Protein AF-A0AAD5R7J1-F1 (afdb_monomer)

Structure (mmCIF, N/CA/C/O backbone):
data_AF-A0AAD5R7J1-F1
#
_entry.id   AF-A0AAD5R7J1-F1
#
loop_
_atom_site.group_PDB
_atom_site.id
_atom_site.type_symbol
_atom_site.label_atom_id
_atom_site.label_alt_id
_atom_site.label_comp_id
_atom_site.label_asym_id
_atom_site.label_entity_id
_atom_site.label_seq_id
_atom_site.pdbx_PDB_ins_code
_atom_site.Cartn_x
_atom_site.Cartn_y
_atom_site.Cartn_z
_atom_site.occupancy
_atom_site.B_iso_or_equiv
_atom_site.auth_seq_id
_atom_site.auth_comp_id
_atom_site.auth_asym_id
_atom_site.auth_atom_id
_atom_site.pdbx_PDB_model_num
ATOM 1 N N . MET A 1 1 ? -13.650 28.992 16.161 1.00 43.12 1 MET A N 1
ATOM 2 C CA . MET A 1 1 ? -13.470 27.525 16.232 1.00 43.12 1 MET A CA 1
ATOM 3 C C . MET A 1 1 ? -14.203 26.986 15.013 1.00 43.12 1 MET A C 1
ATOM 5 O O . MET A 1 1 ? -15.400 27.195 14.950 1.00 43.12 1 MET A O 1
ATOM 9 N N . SER A 1 2 ? -13.569 26.549 13.925 1.00 46.06 2 SER A N 1
ATOM 10 C CA . SER A 1 2 ? -12.526 25.522 13.841 1.00 46.06 2 SER A CA 1
ATOM 11 C C . SER A 1 2 ? -11.778 25.652 12.501 1.00 46.06 2 SER A C 1
ATOM 13 O O . SER A 1 2 ? -12.412 25.627 11.452 1.00 46.06 2 SER A O 1
ATOM 15 N N . HIS A 1 3 ? -10.450 25.778 12.534 1.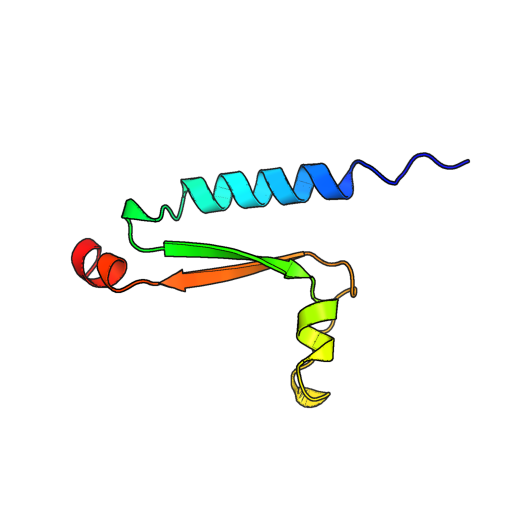00 41.66 3 HIS A N 1
ATOM 16 C CA . HIS A 1 3 ? -9.570 25.701 11.359 1.00 41.66 3 HIS A CA 1
ATOM 17 C C . HIS A 1 3 ? -8.486 24.662 11.654 1.00 41.66 3 HIS A C 1
ATOM 19 O O . HIS A 1 3 ? -7.421 25.007 12.153 1.00 41.66 3 HIS A O 1
ATOM 25 N N . THR A 1 4 ? -8.771 23.385 11.407 1.00 45.31 4 THR A N 1
ATOM 26 C CA . THR A 1 4 ? -7.781 22.299 11.567 1.00 45.31 4 THR A CA 1
ATOM 27 C C . THR A 1 4 ? -7.890 21.218 10.486 1.00 45.31 4 THR A C 1
ATOM 29 O O . THR A 1 4 ? -7.364 20.126 10.657 1.00 45.31 4 THR A O 1
ATOM 32 N N . SER A 1 5 ? -8.529 21.508 9.348 1.00 47.81 5 SER A N 1
ATOM 33 C CA . SER A 1 5 ? -8.828 20.496 8.319 1.00 47.81 5 SER A CA 1
ATOM 34 C C . SER A 1 5 ? -7.816 20.385 7.168 1.00 47.81 5 SER A C 1
ATOM 36 O O . SER A 1 5 ? -8.032 19.559 6.292 1.00 47.81 5 SER A O 1
ATOM 38 N N . ASP A 1 6 ? -6.748 21.192 7.125 1.00 49.56 6 ASP A N 1
ATOM 39 C CA . ASP A 1 6 ? -5.912 21.321 5.907 1.00 49.56 6 ASP A CA 1
ATOM 40 C C . ASP A 1 6 ? -4.456 20.831 6.069 1.00 49.56 6 ASP A C 1
ATOM 42 O O . ASP A 1 6 ? -3.804 20.402 5.121 1.00 49.56 6 ASP A O 1
ATOM 46 N N . VAL A 1 7 ? -3.928 20.822 7.298 1.00 50.78 7 VAL A N 1
ATOM 47 C CA . VAL A 1 7 ? -2.494 20.555 7.535 1.00 50.78 7 VAL A CA 1
ATOM 48 C C . VAL A 1 7 ? -2.139 19.069 7.373 1.00 50.78 7 VAL A C 1
ATOM 50 O O . VAL A 1 7 ? -1.042 18.742 6.929 1.00 50.78 7 VAL A O 1
ATOM 53 N N . THR A 1 8 ? -3.063 18.153 7.676 1.00 58.19 8 THR A N 1
ATOM 54 C CA . THR A 1 8 ? -2.814 16.701 7.612 1.00 58.19 8 THR A CA 1
ATOM 55 C C . THR A 1 8 ? -2.750 16.167 6.184 1.00 58.19 8 THR A C 1
ATOM 57 O O . THR A 1 8 ? -1.998 15.236 5.917 1.00 58.19 8 THR A O 1
ATOM 60 N N . CYS A 1 9 ? -3.494 16.774 5.258 1.00 61.34 9 CYS A N 1
ATOM 61 C CA . CYS A 1 9 ? -3.499 16.394 3.849 1.00 61.34 9 CYS A CA 1
ATOM 62 C C . CYS A 1 9 ? -2.151 16.741 3.198 1.00 61.34 9 CYS A C 1
ATOM 64 O O . CYS A 1 9 ? -1.485 15.873 2.637 1.00 61.34 9 CYS A O 1
ATOM 66 N N . GLY A 1 10 ? -1.697 17.989 3.366 1.00 74.69 10 GLY A N 1
ATOM 67 C CA . GLY A 1 10 ? -0.453 18.477 2.766 1.00 74.69 10 GLY A CA 1
ATOM 68 C C . GLY A 1 10 ? 0.795 17.718 3.222 1.00 74.69 10 GLY A C 1
ATOM 69 O O . GLY A 1 10 ? 1.617 17.336 2.395 1.00 74.69 10 GLY A O 1
ATOM 70 N N . SER A 1 11 ? 0.932 17.432 4.521 1.00 85.31 11 SER A N 1
ATOM 71 C CA . SER A 1 11 ? 2.112 16.719 5.035 1.00 85.31 11 SER A CA 1
ATOM 72 C C . SER A 1 11 ? 2.221 15.276 4.532 1.00 85.31 11 SER A C 1
ATOM 74 O O . SER A 1 11 ? 3.331 14.800 4.307 1.00 85.31 11 SER A O 1
ATOM 76 N N . VAL A 1 12 ? 1.097 14.583 4.325 1.00 87.75 12 VAL A N 1
ATOM 77 C CA . VAL A 1 12 ? 1.096 13.205 3.806 1.00 87.75 12 VAL A CA 1
ATOM 78 C C . VAL A 1 12 ? 1.545 13.167 2.346 1.00 87.75 12 VAL A C 1
ATOM 80 O O . VAL A 1 12 ? 2.333 12.296 1.980 1.00 87.75 12 VAL A O 1
ATOM 83 N N . TYR A 1 13 ? 1.110 14.131 1.527 1.00 88.50 13 TYR A N 1
ATOM 84 C CA . TYR A 1 13 ? 1.566 14.227 0.139 1.00 88.50 13 TYR A CA 1
ATOM 85 C C . TYR A 1 13 ? 3.061 14.531 0.041 1.00 88.50 13 TYR A C 1
ATOM 87 O O . TYR A 1 13 ? 3.734 13.891 -0.755 1.00 88.50 13 TYR A O 1
ATOM 95 N N . LEU A 1 14 ? 3.606 15.394 0.906 1.00 92.44 14 LEU A N 1
ATOM 96 C CA . LEU A 1 14 ? 5.052 15.655 0.938 1.00 92.44 14 LEU A CA 1
ATOM 97 C C . LEU A 1 14 ? 5.864 14.394 1.267 1.00 92.44 14 LEU A C 1
ATOM 99 O O . LEU A 1 14 ? 6.883 14.130 0.638 1.00 92.44 14 LEU A O 1
ATOM 103 N N . VAL A 1 15 ? 5.412 13.590 2.236 1.00 93.12 15 VAL A N 1
ATOM 104 C CA . VAL A 1 15 ? 6.074 12.313 2.557 1.00 93.12 15 VAL A CA 1
ATOM 105 C C . VAL A 1 15 ? 5.990 11.349 1.376 1.00 93.12 15 VAL A C 1
ATOM 107 O O . VAL A 1 15 ? 6.979 10.693 1.058 1.00 93.12 15 VAL A O 1
ATOM 110 N N . LYS A 1 16 ? 4.836 11.285 0.700 1.00 93.19 16 LYS A N 1
ATOM 111 C CA . LYS A 1 16 ? 4.679 10.452 -0.493 1.00 93.19 16 LYS A CA 1
ATOM 112 C C . LYS A 1 16 ? 5.615 10.896 -1.620 1.00 93.19 16 LYS A C 1
ATOM 114 O O . LYS A 1 16 ? 6.274 10.044 -2.196 1.00 93.19 16 LYS A O 1
ATOM 119 N N . GLU A 1 17 ? 5.712 12.193 -1.897 1.00 94.12 17 GLU A N 1
ATOM 120 C CA . GLU A 1 17 ? 6.597 12.737 -2.937 1.00 94.12 17 GLU A CA 1
ATOM 121 C C . GLU A 1 17 ? 8.068 12.399 -2.678 1.00 94.12 17 GLU A C 1
ATOM 123 O O . GLU A 1 17 ? 8.780 12.011 -3.601 1.00 94.12 17 GLU A O 1
ATOM 128 N N . VAL A 1 18 ? 8.520 12.491 -1.422 1.00 95.94 18 VAL A N 1
ATOM 129 C CA . VAL A 1 18 ? 9.884 12.080 -1.050 1.00 95.94 18 VAL A CA 1
ATOM 130 C C . VAL A 1 18 ? 10.086 10.588 -1.309 1.00 95.94 18 VAL A C 1
ATOM 132 O O . VAL A 1 18 ? 11.092 10.200 -1.890 1.00 95.94 18 VAL A O 1
ATOM 135 N N . ILE A 1 19 ? 9.125 9.749 -0.919 1.00 94.50 19 ILE A N 1
ATOM 136 C CA . ILE A 1 19 ? 9.214 8.301 -1.134 1.00 94.50 19 ILE A CA 1
ATOM 137 C C . ILE A 1 19 ? 9.196 7.955 -2.629 1.00 94.50 19 ILE A C 1
ATOM 139 O O . ILE A 1 19 ? 9.982 7.114 -3.046 1.00 94.50 19 ILE A O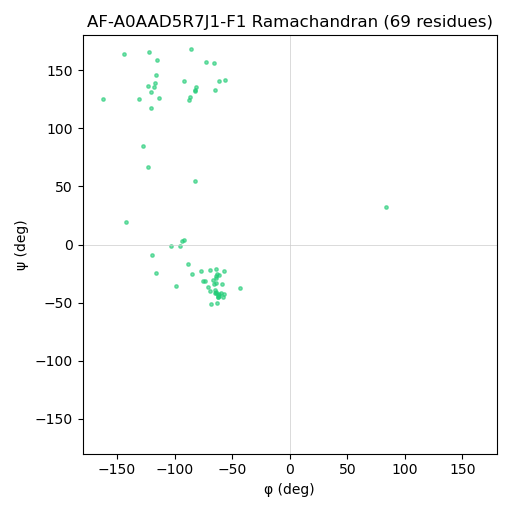 1
ATOM 143 N N . ASP A 1 20 ? 8.355 8.607 -3.433 1.00 93.88 20 ASP A N 1
ATOM 144 C CA . ASP A 1 20 ? 8.298 8.409 -4.889 1.00 93.88 20 ASP A CA 1
ATOM 145 C C . ASP A 1 20 ? 9.606 8.825 -5.578 1.00 93.88 20 ASP A C 1
ATOM 147 O O . ASP A 1 20 ? 9.997 8.223 -6.574 1.00 93.88 20 ASP A O 1
ATOM 151 N N . GLY A 1 21 ? 10.293 9.844 -5.050 1.00 94.44 21 GLY A N 1
ATOM 152 C CA . GLY A 1 21 ? 11.602 10.269 -5.546 1.00 94.44 21 GLY A CA 1
ATOM 153 C C . GLY A 1 21 ? 12.730 9.284 -5.225 1.00 94.44 21 GLY A C 1
ATOM 154 O O . GLY A 1 21 ? 13.623 9.099 -6.047 1.00 94.44 21 GLY A O 1
ATOM 155 N N . GLU A 1 22 ? 12.685 8.644 -4.053 1.00 94.88 22 GLU A N 1
ATOM 156 C CA . GLU A 1 22 ? 13.691 7.661 -3.617 1.00 94.88 22 GLU A CA 1
ATOM 157 C C . GLU A 1 22 ? 13.411 6.240 -4.134 1.00 94.88 22 GLU A C 1
ATOM 159 O O . GLU A 1 22 ? 14.330 5.433 -4.260 1.00 94.88 22 GLU A O 1
ATOM 164 N N . LEU A 1 23 ? 12.147 5.923 -4.434 1.00 93.62 23 LEU A N 1
ATOM 165 C CA . LEU A 1 23 ? 11.693 4.640 -4.977 1.00 93.62 23 LEU A CA 1
ATOM 166 C C . LEU A 1 23 ? 10.942 4.853 -6.301 1.00 93.62 23 LEU A C 1
ATOM 168 O O . LEU A 1 23 ? 9.729 4.625 -6.369 1.00 93.62 23 LEU A O 1
ATOM 172 N N . PRO A 1 24 ? 11.645 5.302 -7.352 1.00 93.88 24 PRO A N 1
ATOM 173 C CA . PRO A 1 24 ? 11.018 5.623 -8.621 1.00 93.88 24 PRO A CA 1
ATOM 174 C C . PRO A 1 24 ? 10.588 4.363 -9.387 1.00 93.88 24 PRO A C 1
ATOM 176 O O . PRO A 1 24 ? 11.149 3.271 -9.233 1.00 93.88 24 PRO A O 1
ATOM 179 N N . ILE A 1 25 ? 9.613 4.527 -10.285 1.00 91.38 25 ILE A N 1
ATOM 180 C CA . ILE A 1 25 ? 9.117 3.434 -11.137 1.00 91.38 25 ILE A CA 1
ATOM 181 C C . ILE A 1 25 ? 10.193 2.921 -12.095 1.00 91.38 25 ILE A C 1
ATOM 183 O O . ILE A 1 25 ? 10.221 1.738 -12.426 1.00 91.38 25 ILE A O 1
ATOM 187 N N . GLU A 1 26 ? 11.126 3.788 -12.486 1.00 92.25 26 GLU A N 1
ATOM 188 C CA . GLU A 1 26 ? 12.290 3.469 -13.309 1.00 92.25 26 GLU A CA 1
ATOM 189 C C . GLU A 1 26 ? 13.252 2.489 -12.623 1.00 92.25 26 GLU A C 1
ATOM 191 O O . GLU A 1 26 ? 13.935 1.720 -13.303 1.00 92.25 26 GLU A O 1
ATOM 196 N N . ASP A 1 27 ? 13.271 2.486 -11.289 1.00 92.75 27 ASP A N 1
ATOM 197 C CA . ASP A 1 27 ? 14.017 1.530 -10.467 1.00 92.75 27 ASP A CA 1
ATOM 198 C C . ASP A 1 27 ? 13.165 0.305 -10.089 1.00 92.75 27 ASP A C 1
ATOM 200 O O . ASP A 1 27 ? 13.621 -0.606 -9.398 1.00 92.75 27 ASP A O 1
ATOM 204 N N . GLY A 1 28 ? 11.934 0.242 -10.600 1.00 95.00 28 GLY A N 1
ATOM 205 C CA . GLY A 1 28 ? 11.029 -0.884 -10.446 1.00 95.00 28 GLY A CA 1
ATOM 206 C C . GLY A 1 28 ? 10.244 -0.878 -9.142 1.00 95.00 28 GLY A C 1
ATOM 207 O O . GLY A 1 28 ? 9.928 -1.949 -8.622 1.00 95.00 28 GLY A O 1
ATOM 208 N N . PHE A 1 29 ? 9.917 0.299 -8.610 1.00 96.44 29 PHE A N 1
ATOM 209 C CA . PHE A 1 29 ? 9.058 0.433 -7.438 1.00 96.44 29 PHE A CA 1
ATOM 210 C C . PHE A 1 29 ? 7.767 1.185 -7.762 1.00 96.44 29 PHE A C 1
ATOM 212 O O . PHE A 1 29 ? 7.759 2.190 -8.463 1.00 96.44 29 PHE A O 1
ATOM 219 N N . GLU A 1 30 ? 6.658 0.701 -7.216 1.00 95.44 30 GLU A N 1
ATOM 220 C CA . GLU A 1 30 ? 5.369 1.389 -7.237 1.00 95.44 30 GLU A CA 1
ATOM 221 C C . GLU A 1 30 ? 4.943 1.682 -5.801 1.00 95.44 30 GLU A C 1
ATOM 223 O O . GLU A 1 30 ? 5.047 0.811 -4.930 1.00 95.44 30 GLU A O 1
ATOM 228 N N . THR A 1 31 ? 4.458 2.902 -5.539 1.00 96.06 31 THR A N 1
ATOM 229 C CA . THR A 1 31 ? 3.949 3.269 -4.213 1.00 96.06 31 THR A CA 1
ATOM 230 C C . THR A 1 31 ? 2.507 3.760 -4.251 1.00 96.06 31 THR A C 1
ATOM 232 O O . THR A 1 31 ? 2.105 4.565 -5.100 1.00 96.06 31 THR A O 1
ATOM 235 N N . HIS A 1 32 ? 1.710 3.297 -3.288 1.00 95.38 32 HIS A N 1
ATOM 236 C CA . HIS A 1 32 ? 0.287 3.607 -3.194 1.00 95.38 32 HIS A CA 1
ATOM 237 C C . HIS A 1 32 ? -0.081 4.057 -1.784 1.00 95.38 32 HIS A C 1
ATOM 239 O O . HIS A 1 32 ? 0.158 3.350 -0.805 1.00 95.38 32 HIS A O 1
ATOM 245 N N . LEU A 1 33 ? -0.697 5.233 -1.685 1.00 95.69 33 LEU A N 1
ATOM 246 C CA . LEU A 1 33 ? -1.212 5.766 -0.430 1.00 95.69 33 LEU A CA 1
ATOM 247 C C . LEU A 1 33 ? -2.578 5.139 -0.115 1.00 95.69 33 LEU A C 1
ATOM 249 O O . LEU A 1 33 ? -3.442 5.076 -0.987 1.00 95.69 33 LEU A O 1
ATOM 253 N N . PHE A 1 34 ? -2.791 4.726 1.132 1.00 95.50 34 PHE A N 1
ATOM 254 C CA . PHE A 1 34 ? -4.073 4.222 1.626 1.00 95.50 34 PHE A CA 1
ATOM 255 C C . PHE A 1 34 ? -4.315 4.659 3.076 1.00 95.50 34 PHE A C 1
ATOM 257 O O . PHE A 1 34 ? -3.387 5.084 3.768 1.00 95.50 34 PHE A O 1
ATOM 264 N N . LYS A 1 35 ? -5.560 4.570 3.559 1.00 95.94 35 LYS A N 1
ATOM 265 C CA . LYS A 1 35 ? -5.865 4.780 4.981 1.00 95.94 35 LYS A CA 1
ATOM 266 C C . LYS A 1 35 ? -5.833 3.461 5.736 1.00 95.94 35 LYS A C 1
ATOM 268 O O . LYS A 1 35 ? -6.359 2.457 5.257 1.00 95.94 35 LYS A O 1
ATOM 273 N N . ILE A 1 36 ? -5.304 3.469 6.958 1.00 97.12 36 ILE A N 1
ATOM 274 C CA . ILE A 1 36 ? -5.299 2.268 7.805 1.00 97.12 36 ILE A CA 1
ATOM 275 C C . ILE A 1 36 ? -6.723 1.759 8.072 1.00 97.12 36 ILE A C 1
ATOM 277 O O . ILE A 1 36 ? -6.934 0.548 8.114 1.00 97.12 36 ILE A O 1
ATOM 281 N N . GLY A 1 37 ? -7.715 2.650 8.175 1.00 97.31 37 GLY A N 1
ATOM 282 C CA . GLY A 1 37 ? -9.124 2.267 8.281 1.00 97.31 37 GLY A CA 1
ATOM 283 C C . GLY A 1 37 ? -9.605 1.405 7.109 1.00 97.31 37 GLY A C 1
ATOM 284 O O . GLY A 1 37 ? -10.254 0.385 7.334 1.00 97.31 37 GLY A O 1
ATOM 285 N N . ASP A 1 38 ? -9.222 1.748 5.874 1.00 97.62 38 ASP A N 1
ATOM 286 C CA . ASP A 1 38 ? -9.605 0.991 4.674 1.00 97.62 38 ASP A CA 1
ATOM 287 C C . ASP A 1 38 ? -9.016 -0.427 4.705 1.00 97.62 38 ASP A C 1
ATOM 289 O O . ASP A 1 38 ? -9.717 -1.403 4.436 1.00 97.62 38 ASP A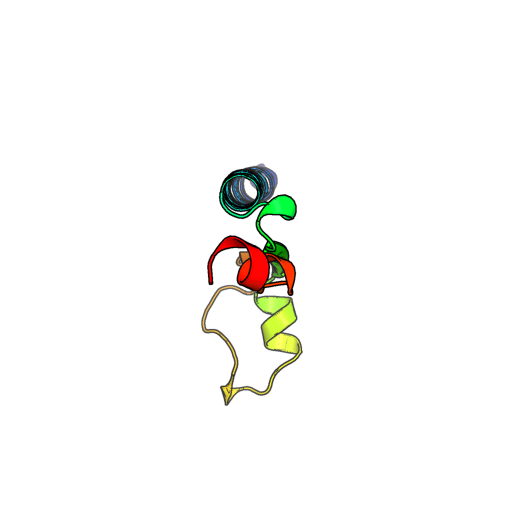 O 1
ATOM 293 N N . TYR A 1 39 ? -7.752 -0.557 5.121 1.00 98.12 39 TYR A N 1
ATOM 294 C CA . TYR A 1 39 ? -7.103 -1.855 5.324 1.00 98.12 39 TYR A CA 1
ATOM 295 C C . TYR A 1 39 ? -7.780 -2.671 6.436 1.00 98.12 39 TYR A C 1
ATOM 297 O O . TYR A 1 39 ? -8.147 -3.827 6.230 1.00 98.12 39 TYR A O 1
ATOM 305 N N . ASN A 1 40 ? -7.998 -2.067 7.608 1.00 98.19 40 ASN A N 1
ATOM 306 C CA . ASN A 1 40 ? -8.589 -2.734 8.771 1.00 98.19 40 ASN A CA 1
ATOM 307 C C . ASN A 1 40 ? -10.030 -3.206 8.528 1.00 98.19 40 ASN A C 1
ATOM 309 O O . ASN A 1 40 ? -10.481 -4.143 9.188 1.00 98.19 40 ASN A O 1
ATOM 313 N N . ASN A 1 41 ? -10.750 -2.570 7.602 1.00 98.00 41 ASN A N 1
ATOM 314 C CA . ASN A 1 41 ? -12.086 -2.985 7.178 1.00 98.00 41 ASN A CA 1
ATOM 315 C C . ASN A 1 41 ? -12.067 -4.196 6.233 1.00 98.00 41 ASN A C 1
ATOM 317 O O . ASN A 1 41 ? -13.067 -4.905 6.142 1.00 98.00 41 ASN A O 1
ATOM 321 N N . ALA A 1 42 ? -10.950 -4.442 5.544 1.00 98.06 42 ALA A N 1
ATOM 3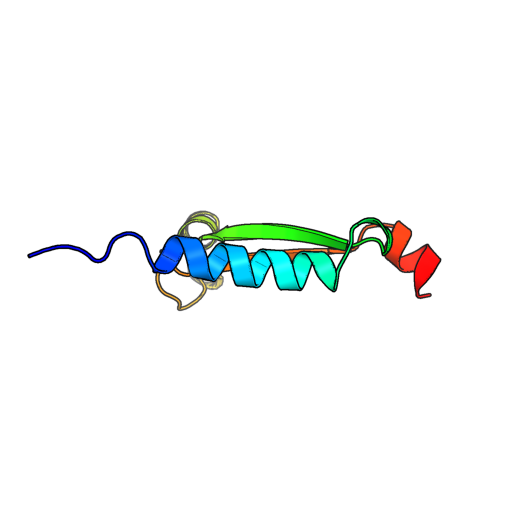22 C CA . ALA A 1 42 ? -10.805 -5.542 4.595 1.00 98.06 42 ALA A CA 1
ATOM 323 C C . ALA A 1 42 ? -10.320 -6.855 5.238 1.00 98.06 42 ALA A C 1
ATOM 325 O O . ALA A 1 42 ? -10.439 -7.914 4.621 1.00 98.06 42 ALA A O 1
ATOM 326 N N . VAL A 1 43 ? -9.767 -6.805 6.454 1.00 97.62 43 VAL A N 1
ATOM 327 C CA . VAL A 1 43 ? -9.126 -7.953 7.115 1.00 97.62 43 VAL A CA 1
ATOM 328 C C . VAL A 1 43 ? -9.853 -8.396 8.389 1.00 97.62 43 VAL A C 1
ATOM 330 O O . VAL A 1 43 ? -10.583 -7.631 9.022 1.00 97.62 43 VAL A O 1
ATOM 333 N N . ASP A 1 44 ? -9.625 -9.648 8.797 1.00 97.62 44 ASP A N 1
ATOM 334 C CA . ASP A 1 44 ? -10.109 -10.162 10.082 1.00 97.62 44 ASP A CA 1
ATOM 335 C C . ASP A 1 44 ? -9.418 -9.442 11.259 1.00 97.62 44 ASP A C 1
ATOM 337 O O . ASP A 1 44 ? -8.300 -8.939 11.151 1.00 97.62 44 ASP A O 1
ATOM 341 N N . THR A 1 45 ? -10.078 -9.435 12.413 1.00 95.94 45 THR A N 1
ATOM 342 C CA . THR A 1 45 ? -9.634 -8.871 13.695 1.00 95.94 45 THR A CA 1
ATOM 343 C C . THR A 1 45 ? -8.179 -9.169 14.061 1.00 95.94 45 THR A C 1
ATOM 345 O O . THR A 1 45 ? -7.503 -8.285 14.577 1.00 95.94 45 THR A O 1
ATOM 348 N N . HIS A 1 46 ? -7.675 -10.364 13.748 1.00 97.69 46 HIS A N 1
ATOM 349 C CA . HIS A 1 46 ? -6.301 -10.783 14.046 1.00 97.69 46 HIS A CA 1
ATOM 350 C C . HIS A 1 46 ? -5.232 -10.052 13.218 1.00 97.69 46 HIS A C 1
ATOM 352 O O . HIS A 1 46 ? -4.077 -9.997 13.630 1.00 97.69 46 HIS A O 1
ATOM 358 N N . PHE A 1 47 ? -5.608 -9.499 12.063 1.00 97.69 47 PHE A N 1
ATOM 359 C CA . PHE A 1 47 ? -4.712 -8.786 11.149 1.00 97.69 47 PHE A CA 1
ATOM 360 C C . PHE A 1 47 ? -4.866 -7.268 11.233 1.00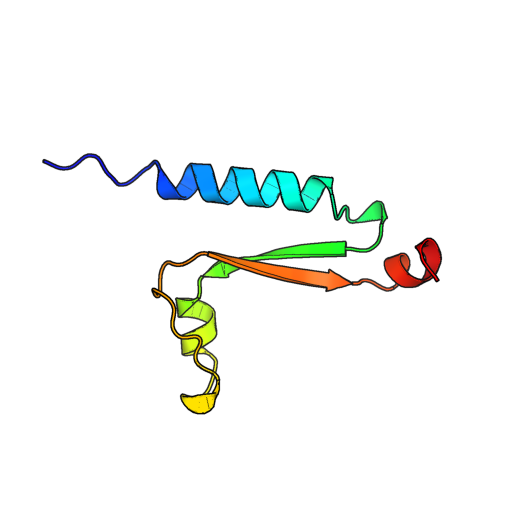 97.69 47 PHE A C 1
ATOM 362 O O . PHE A 1 47 ? -4.167 -6.544 10.528 1.00 97.69 47 PHE A O 1
ATOM 369 N N . LYS A 1 48 ? -5.776 -6.767 12.077 1.00 98.06 48 LYS A N 1
ATOM 370 C CA . LYS A 1 48 ? -5.986 -5.327 12.215 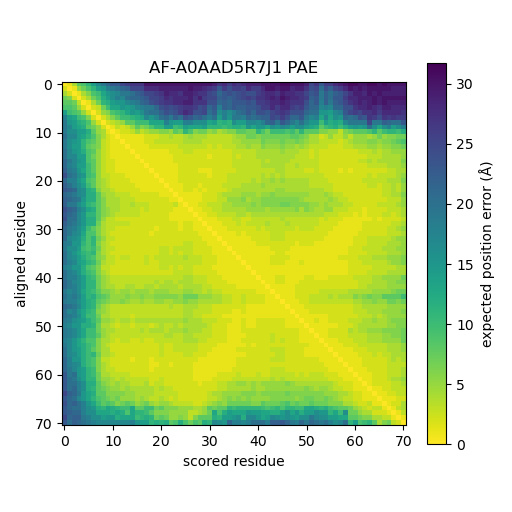1.00 98.06 48 LYS A CA 1
ATOM 371 C C . LYS A 1 48 ? -4.744 -4.656 12.784 1.00 98.06 48 LYS A C 1
ATOM 373 O O . LYS A 1 48 ? -4.189 -5.082 13.796 1.00 98.06 48 LYS A O 1
ATOM 378 N N . LEU A 1 49 ? -4.349 -3.560 12.153 1.00 97.44 49 LEU A N 1
ATOM 379 C CA . LEU A 1 49 ? -3.245 -2.732 12.603 1.00 97.44 49 LEU A CA 1
ATOM 380 C C . LEU A 1 49 ? -3.733 -1.778 13.708 1.00 97.44 49 LEU A C 1
ATOM 382 O O . LEU A 1 49 ? -4.770 -1.130 13.526 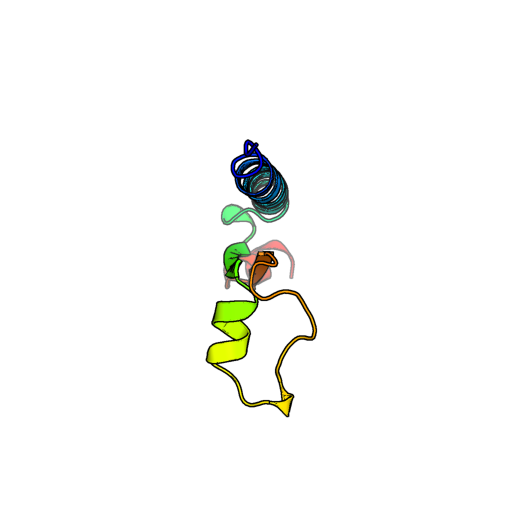1.00 97.44 49 LEU A O 1
ATOM 386 N N . PRO A 1 50 ? -3.012 -1.657 14.839 1.00 97.06 50 PRO A N 1
ATOM 387 C CA . PRO A 1 50 ? -3.432 -0.865 15.995 1.00 97.06 50 PRO A CA 1
ATOM 388 C C . PRO A 1 50 ? -3.100 0.630 15.825 1.00 97.06 50 PRO A C 1
ATOM 390 O O . PRO A 1 50 ? -2.422 1.224 16.663 1.00 97.06 50 PRO A O 1
ATOM 393 N N . TYR A 1 51 ? -3.563 1.240 14.733 1.00 96.62 51 TYR A N 1
ATOM 394 C CA . TYR A 1 51 ? -3.409 2.672 14.453 1.00 96.62 51 TYR A CA 1
ATOM 395 C C . TYR A 1 51 ? -4.770 3.351 14.266 1.00 96.62 51 TYR A C 1
ATOM 397 O O . TYR A 1 51 ? -5.789 2.682 14.084 1.00 96.62 51 TYR A O 1
ATOM 405 N N . ASP A 1 52 ? -4.770 4.686 14.309 1.00 96.31 52 ASP A N 1
ATOM 406 C CA . ASP A 1 52 ? -5.947 5.506 14.007 1.00 96.31 52 ASP A CA 1
ATOM 407 C C . ASP A 1 52 ? -6.492 5.193 12.603 1.00 96.31 52 ASP A C 1
ATOM 409 O O . ASP A 1 52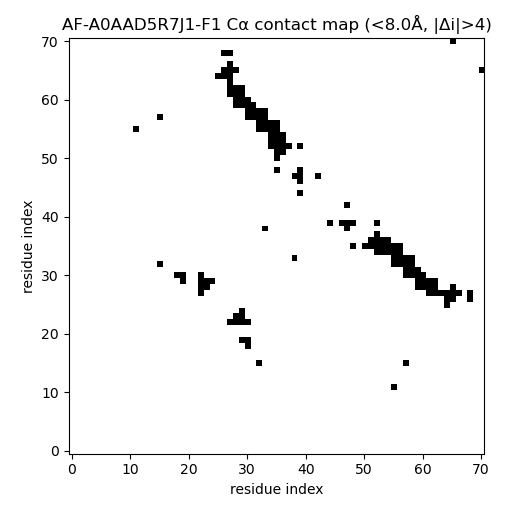 ? -5.726 4.980 11.662 1.00 96.31 52 ASP A O 1
ATOM 413 N N . GLU A 1 53 ? -7.815 5.179 12.441 1.00 95.75 53 GLU A N 1
ATOM 414 C CA . GLU A 1 53 ? -8.458 4.860 11.159 1.00 95.75 53 GLU A CA 1
ATOM 415 C C . GLU A 1 53 ? -8.093 5.845 10.034 1.00 95.75 53 GLU A C 1
ATOM 417 O O . GLU A 1 53 ? -8.080 5.467 8.860 1.00 95.75 53 GLU A O 1
ATOM 422 N N . ASN A 1 54 ? -7.743 7.088 10.381 1.00 94.06 54 ASN A N 1
ATOM 423 C CA . ASN A 1 54 ? -7.303 8.123 9.449 1.00 94.06 54 ASN A CA 1
ATOM 424 C C . ASN A 1 54 ? -5.779 8.183 9.295 1.00 94.06 54 ASN A C 1
ATOM 426 O O . ASN A 1 54 ? -5.282 9.050 8.573 1.00 94.06 54 ASN A O 1
ATOM 430 N N . ALA A 1 55 ? -5.028 7.287 9.942 1.00 94.38 55 ALA A N 1
ATOM 431 C CA . ALA A 1 55 ? -3.594 7.184 9.720 1.00 94.38 55 ALA A CA 1
ATOM 432 C C . ALA A 1 55 ? -3.297 6.823 8.255 1.00 94.38 55 ALA A C 1
ATOM 434 O O . ALA A 1 55 ? -3.992 6.013 7.634 1.00 94.38 55 ALA A O 1
ATOM 435 N N . ALA A 1 56 ? -2.246 7.435 7.713 1.00 94.81 56 ALA A N 1
ATOM 436 C CA . ALA A 1 56 ? -1.757 7.168 6.369 1.00 94.81 56 ALA A CA 1
ATOM 437 C C . ALA A 1 56 ? -0.861 5.920 6.355 1.00 94.81 56 ALA A C 1
ATOM 439 O O . ALA A 1 56 ? 0.052 5.796 7.171 1.00 94.81 56 ALA A O 1
ATOM 440 N N . GLY A 1 57 ? -1.103 5.023 5.403 1.00 95.44 57 GLY A N 1
ATOM 441 C CA . GLY A 1 57 ? -0.228 3.912 5.046 1.00 95.44 57 GLY A CA 1
ATOM 442 C C . GLY A 1 57 ? 0.281 4.073 3.616 1.00 95.44 57 GLY A C 1
ATOM 443 O O . GLY A 1 57 ? -0.434 4.581 2.753 1.00 95.44 57 GLY A O 1
ATOM 444 N N . ILE A 1 58 ? 1.517 3.645 3.358 1.00 96.25 58 ILE A N 1
ATOM 445 C CA . ILE A 1 58 ? 2.100 3.608 2.011 1.00 96.25 58 ILE A CA 1
ATOM 446 C C . ILE A 1 58 ? 2.469 2.161 1.704 1.00 96.25 58 ILE A C 1
ATOM 448 O O . ILE A 1 58 ? 3.274 1.550 2.405 1.00 96.25 58 ILE A O 1
ATOM 452 N N . LEU A 1 59 ? 1.837 1.608 0.675 1.00 96.50 59 LEU A N 1
ATOM 453 C CA . LEU A 1 59 ? 2.148 0.297 0.126 1.00 96.50 59 LEU A CA 1
ATOM 454 C C . LEU A 1 59 ? 3.263 0.463 -0.903 1.00 96.50 59 LEU A C 1
ATOM 456 O O . LEU A 1 59 ? 3.112 1.268 -1.815 1.00 96.50 59 LEU A O 1
ATOM 460 N N . ILE A 1 60 ? 4.343 -0.303 -0.765 1.00 96.12 60 ILE A N 1
ATOM 461 C CA . ILE A 1 60 ? 5.468 -0.324 -1.706 1.00 96.12 60 ILE A CA 1
ATOM 462 C C . ILE A 1 60 ? 5.492 -1.699 -2.369 1.00 96.12 60 ILE A C 1
ATOM 464 O O . ILE A 1 60 ? 5.512 -2.720 -1.679 1.00 96.12 60 ILE A O 1
ATOM 468 N N . ILE A 1 61 ? 5.482 -1.722 -3.698 1.00 96.62 61 ILE A N 1
ATOM 469 C CA . ILE A 1 61 ? 5.490 -2.938 -4.510 1.00 96.62 61 ILE A CA 1
ATOM 470 C C . ILE A 1 61 ? 6.734 -2.917 -5.392 1.00 96.62 61 ILE A C 1
ATOM 472 O O . ILE A 1 61 ? 7.012 -1.925 -6.059 1.00 96.62 61 ILE A O 1
ATOM 476 N N . SER A 1 62 ? 7.475 -4.023 -5.415 1.00 95.50 62 SER A N 1
ATOM 477 C CA . SER A 1 62 ? 8.565 -4.219 -6.370 1.00 95.50 62 SER A CA 1
ATOM 478 C C . SER A 1 62 ? 8.030 -4.835 -7.661 1.00 95.50 62 SER A C 1
ATOM 480 O O . SER A 1 62 ? 7.419 -5.906 -7.640 1.00 95.50 62 SER A O 1
ATOM 482 N N . THR A 1 63 ? 8.282 -4.177 -8.786 1.00 94.25 63 THR A N 1
ATOM 483 C CA . THR A 1 63 ? 7.992 -4.682 -10.129 1.00 94.25 63 THR A CA 1
ATOM 484 C C . THR A 1 63 ? 9.151 -5.562 -10.628 1.00 94.25 63 THR A C 1
ATOM 486 O O . THR A 1 63 ? 10.237 -5.569 -10.036 1.00 94.25 63 THR A O 1
ATOM 489 N N . PRO A 1 64 ? 8.983 -6.316 -11.732 1.00 94.00 64 PRO A N 1
ATOM 490 C CA . PRO A 1 64 ? 10.077 -7.098 -12.315 1.00 94.00 64 PRO A CA 1
ATOM 491 C C . PRO A 1 64 ? 11.320 -6.275 -12.694 1.00 94.00 64 PRO A C 1
ATOM 493 O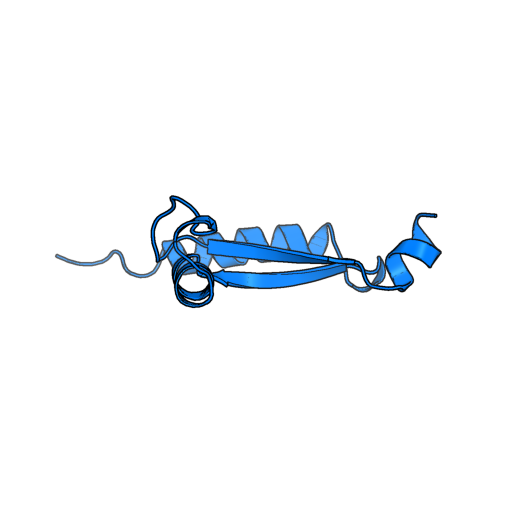 O . PRO A 1 64 ? 12.414 -6.834 -12.785 1.00 94.00 64 PRO A O 1
ATOM 496 N N . ASP A 1 65 ? 11.178 -4.965 -12.918 1.00 91.38 65 ASP A N 1
ATOM 497 C CA . ASP A 1 65 ? 12.304 -4.079 -13.231 1.00 91.38 65 ASP A CA 1
ATOM 498 C C . ASP A 1 65 ? 13.277 -3.923 -12.065 1.00 91.38 65 ASP A C 1
ATOM 500 O O . ASP A 1 65 ? 14.481 -3.853 -12.304 1.00 91.38 65 ASP A O 1
ATOM 504 N N . MET A 1 66 ? 12.794 -4.015 -10.822 1.00 93.12 66 MET A N 1
ATOM 505 C CA . MET A 1 66 ? 13.648 -3.968 -9.634 1.00 93.12 66 MET A CA 1
ATOM 506 C C . MET A 1 66 ? 14.693 -5.086 -9.672 1.00 93.12 66 MET A C 1
ATOM 508 O O . MET A 1 66 ? 15.883 -4.840 -9.481 1.00 93.12 66 MET A O 1
ATOM 512 N N . PHE A 1 67 ? 14.276 -6.308 -10.020 1.00 87.12 67 PHE A N 1
ATOM 513 C CA . PHE A 1 67 ? 15.201 -7.433 -10.140 1.00 87.12 67 PHE A CA 1
ATOM 514 C C . PHE A 1 67 ? 16.238 -7.184 -11.237 1.00 87.12 67 PHE A C 1
ATOM 516 O O . PHE A 1 67 ? 17.418 -7.400 -11.018 1.00 87.12 67 PHE A O 1
ATOM 523 N N . ARG A 1 68 ? 15.821 -6.664 -12.399 1.00 85.25 68 ARG A N 1
ATOM 524 C CA . ARG A 1 68 ? 16.738 -6.362 -13.514 1.00 85.25 68 ARG A CA 1
ATOM 525 C C . ARG A 1 68 ? 17.758 -5.270 -13.187 1.00 85.25 68 ARG A C 1
ATOM 527 O O . ARG A 1 68 ? 18.760 -5.151 -13.891 1.00 85.25 68 ARG A O 1
ATOM 534 N N . ARG A 1 69 ? 17.470 -4.433 -12.192 1.00 77.75 69 ARG A N 1
ATOM 535 C CA . ARG A 1 69 ? 18.259 -3.250 -11.858 1.00 77.75 69 ARG A CA 1
ATOM 536 C C . ARG A 1 69 ? 19.215 -3.481 -10.693 1.00 77.75 69 ARG A C 1
ATOM 538 O O . ARG A 1 69 ? 20.315 -2.934 -10.716 1.00 77.75 69 ARG A O 1
ATOM 545 N N . PHE A 1 70 ? 18.808 -4.284 -9.712 1.00 74.06 70 PHE A N 1
ATOM 546 C CA . PHE A 1 70 ? 19.523 -4.432 -8.441 1.00 74.06 70 PHE A CA 1
ATOM 547 C C . PHE A 1 70 ? 20.006 -5.853 -8.131 1.00 74.06 70 PHE A C 1
ATOM 549 O O . PHE A 1 70 ? 20.757 -6.016 -7.167 1.00 74.06 70 PHE A O 1
ATOM 556 N N . VAL A 1 71 ? 19.604 -6.865 -8.909 1.00 65.06 71 VAL A N 1
ATOM 557 C CA . VAL A 1 71 ? 20.017 -8.270 -8.730 1.00 65.06 71 VAL A CA 1
ATOM 558 C C . VAL A 1 71 ? 20.748 -8.775 -9.967 1.00 65.06 71 VAL A C 1
ATOM 560 O O . VAL A 1 71 ? 21.815 -9.400 -9.780 1.00 65.06 71 VAL A O 1
#

Organism: Parelaphostrongylus tenuis (NCBI:txid148309)

Radius of gyration: 15.56 Å; Cα contacts (8 Å, |Δi|>4): 75; chains: 1; bounding box: 34×38×30 Å

Nearest PDB structures (foldseek):
  3sc0-assembly1_A  TM=9.036E-01  e=1.717E-03  Homo sapiens
  3sby-assembly1_A  TM=8.924E-01  e=5.183E-03  Homo sapiens
  3sby-assembly2_B  TM=9.018E-01  e=1.363E-02  Homo sapiens

Secondary structure (DSSP, 8-state):
----SSHHHHHHHHHHHHHHHHS-GGGTEEEEEEEHHHHHHHS-GGG--SS-TT-EEEEEEE-HHHHHHH-

InterPro domains:
  IPR032037 Methylmalonic aciduria and homocystinuria type C family [PF16690] (28-68)
  IPR032037 Methylmalonic aciduria and homocystinuria type C family [PTHR31457] (15-69)

Sequence (71 aa):
MSHTSDVTCGSVYLVKEVIDGELPIEDGFETHLFKIGDYNNAVDTHFKLPYDENAAGILIISTPDMFRRFV

pLDDT: mean 87.74, std 15.91, range [41.66, 98.19]

Mean predicted aligned error: 6.79 Å

Foldseek 3Di:
DDDDPPPVVVVVVVVVVVVCVVAPVQLQKDKDKDFLLVVQVVDDPVPRDPDDRRDIDMDIDGGPSNVVRPD

Solvent-accessible surface area (backbone atoms only — not comparable to full-atom values): 4405 Å² total; per-residue (Å²): 139,85,92,79,86,60,66,70,61,58,56,52,51,53,54,48,53,54,48,47,71,77,42,31,62,94,60,12,27,48,78,45,82,46,42,42,37,63,55,42,71,75,46,60,83,92,71,46,69,99,63,58,51,82,38,82,41,73,49,77,44,79,44,78,52,26,51,79,72,76,109